Protein AF-A0A1J4VWG4-F1 (afdb_monomer_lite)

Secondary structure (DSSP, 8-state):
---------SS-SHHHHHHHHHHHHHTSS-TTS---TT-BTTTTT--HHHHHHHHHHHHHHHT----HHHHTT--BHHHHHHHHHHHHHHHHHHTT-

Structure (mmCIF, N/CA/C/O backbone):
data_AF-A0A1J4VWG4-F1
#
_entry.id   AF-A0A1J4VWG4-F1
#
loop_
_atom_site.group_PDB
_atom_site.id
_atom_site.type_symbol
_atom_site.label_atom_id
_atom_site.label_alt_id
_atom_site.label_comp_id
_atom_site.label_asym_id
_atom_site.label_entity_id
_atom_site.label_seq_id
_atom_site.pdbx_PDB_ins_code
_atom_site.Cartn_x
_atom_site.Cartn_y
_atom_site.Cartn_z
_atom_site.occupancy
_atom_site.B_iso_or_equiv
_atom_site.auth_seq_id
_atom_site.auth_comp_id
_atom_site.auth_asym_id
_atom_site.auth_atom_id
_atom_site.pdbx_PDB_model_num
ATOM 1 N N . MET A 1 1 ? -24.044 -29.567 -0.803 1.00 42.19 1 MET A N 1
ATOM 2 C CA . MET A 1 1 ? -22.598 -29.860 -0.651 1.00 42.19 1 MET A CA 1
ATOM 3 C C . MET A 1 1 ? -21.880 -28.645 -1.222 1.00 42.19 1 MET A C 1
ATOM 5 O O . MET A 1 1 ? -22.159 -28.315 -2.356 1.00 42.19 1 MET A O 1
ATOM 9 N N . THR A 1 2 ? -21.132 -27.819 -0.499 1.00 37.81 2 THR A N 1
ATOM 10 C CA . THR A 1 2 ? -20.148 -28.114 0.543 1.00 37.81 2 THR A CA 1
ATOM 11 C C . THR A 1 2 ? -19.979 -26.859 1.399 1.00 37.81 2 THR A C 1
ATOM 13 O O . THR A 1 2 ? -19.859 -25.756 0.875 1.00 37.81 2 THR A O 1
ATOM 16 N N . ALA A 1 3 ? -19.991 -27.034 2.717 1.00 47.75 3 ALA A N 1
ATOM 17 C CA . ALA A 1 3 ? -19.726 -25.981 3.681 1.00 47.75 3 ALA A CA 1
ATOM 18 C C . ALA A 1 3 ? -18.316 -25.403 3.486 1.00 47.75 3 ALA A C 1
ATOM 20 O O . ALA A 1 3 ? -17.342 -26.154 3.477 1.00 47.75 3 ALA A O 1
ATOM 21 N N . ARG A 1 4 ? -18.186 -24.075 3.434 1.00 41.12 4 ARG A N 1
ATOM 22 C CA . ARG A 1 4 ? -16.946 -23.413 3.845 1.00 41.12 4 ARG A CA 1
ATOM 23 C C . ARG A 1 4 ? -17.238 -22.568 5.067 1.00 41.12 4 ARG A C 1
ATOM 25 O O . ARG A 1 4 ? -17.767 -21.467 5.003 1.00 41.12 4 ARG A O 1
ATOM 32 N N . LYS A 1 5 ? -16.916 -23.183 6.199 1.00 54.53 5 LYS A N 1
ATOM 33 C CA . LYS A 1 5 ? -16.654 -22.520 7.464 1.00 54.53 5 LYS A CA 1
ATOM 34 C C . LYS A 1 5 ? -15.677 -21.379 7.169 1.00 54.53 5 LYS A C 1
ATOM 36 O O . LYS A 1 5 ? -14.590 -21.662 6.678 1.00 54.53 5 LYS A O 1
ATOM 41 N N . ASN A 1 6 ? -16.000 -20.146 7.527 1.00 37.72 6 ASN A N 1
ATOM 42 C CA . ASN A 1 6 ? -14.997 -19.402 8.263 1.00 37.72 6 ASN A CA 1
ATOM 43 C C . ASN A 1 6 ? -15.669 -18.487 9.272 1.00 37.72 6 ASN A C 1
ATOM 45 O O . ASN A 1 6 ? -16.513 -17.660 8.942 1.00 37.72 6 ASN A O 1
ATOM 49 N N . LYS A 1 7 ? -15.321 -18.741 10.529 1.00 44.16 7 LYS A N 1
ATOM 50 C CA . LYS A 1 7 ? -15.672 -17.916 11.668 1.00 44.16 7 LYS A CA 1
ATOM 51 C C . LYS A 1 7 ? -15.167 -16.508 11.377 1.00 44.16 7 LYS A C 1
ATOM 53 O O . LYS A 1 7 ? -14.000 -16.338 11.042 1.00 44.16 7 LYS A O 1
ATOM 58 N N . ILE A 1 8 ? -16.035 -15.529 11.570 1.00 42.16 8 ILE A N 1
ATOM 59 C CA . ILE A 1 8 ? -15.664 -14.143 11.844 1.00 42.16 8 ILE A CA 1
ATOM 60 C C . ILE A 1 8 ? -14.871 -14.103 13.163 1.00 42.16 8 ILE A C 1
ATOM 62 O O . ILE A 1 8 ? -15.398 -13.793 14.225 1.00 42.16 8 ILE A O 1
ATOM 66 N N . ALA A 1 9 ? -13.612 -14.539 13.115 1.00 37.44 9 ALA A N 1
ATOM 67 C CA . ALA A 1 9 ? -12.608 -14.127 14.082 1.00 37.44 9 ALA A CA 1
ATOM 68 C C . ALA A 1 9 ? -12.326 -12.635 13.825 1.00 37.44 9 ALA A C 1
ATOM 70 O O . ALA A 1 9 ? -12.383 -12.216 12.667 1.00 37.44 9 ALA A O 1
ATOM 71 N N . PRO A 1 10 ? -12.087 -11.819 14.863 1.00 40.81 10 PRO A N 1
ATOM 72 C CA . PRO A 1 10 ? -11.877 -10.384 14.694 1.00 40.81 10 PRO A CA 1
ATOM 73 C C . PRO A 1 10 ? -10.662 -10.160 13.792 1.00 40.81 10 PRO A C 1
ATOM 75 O O . PRO A 1 10 ? -9.557 -10.455 14.232 1.00 40.81 10 PRO A O 1
ATOM 78 N N . ALA A 1 11 ? -10.892 -9.745 12.538 1.00 46.75 11 ALA A N 1
ATOM 79 C CA . ALA A 1 11 ? -9.920 -9.274 11.538 1.00 46.75 11 ALA A CA 1
ATOM 80 C C . ALA A 1 11 ? -8.453 -9.655 11.844 1.00 46.75 11 ALA A C 1
ATOM 82 O O . ALA A 1 11 ? -7.619 -8.813 12.157 1.00 46.75 11 ALA A O 1
ATOM 83 N N . SER A 1 12 ? -8.150 -10.955 11.877 1.00 49.88 12 SER A N 1
ATOM 84 C CA . SER A 1 12 ? -6.906 -11.451 12.476 1.00 49.88 12 SER A CA 1
ATOM 85 C C . SER A 1 12 ? -5.875 -11.661 11.373 1.00 49.88 12 SER A C 1
ATOM 87 O O . SER A 1 12 ? -5.868 -12.751 10.821 1.00 49.88 12 SER A O 1
ATOM 89 N N . LEU A 1 13 ? -5.059 -10.646 11.039 1.00 51.28 13 LEU A N 1
ATOM 90 C CA . LEU A 1 13 ? -3.869 -10.650 10.140 1.00 51.28 13 LEU A CA 1
ATOM 91 C C . LEU A 1 13 ? -4.066 -11.171 8.693 1.00 51.28 13 LEU A C 1
ATOM 93 O O . LEU A 1 13 ? -3.743 -10.476 7.736 1.00 51.28 13 LEU A O 1
ATOM 97 N N . ILE A 1 14 ? -4.696 -12.332 8.523 1.00 53.91 14 ILE A N 1
ATOM 98 C CA . ILE A 1 14 ? -5.137 -12.972 7.275 1.00 53.91 14 ILE A CA 1
ATOM 99 C C . ILE A 1 14 ? -5.954 -12.014 6.390 1.00 53.91 14 ILE A C 1
ATOM 101 O O . ILE A 1 14 ? -5.929 -12.130 5.167 1.00 53.91 14 ILE A O 1
ATOM 105 N N . ASP A 1 15 ? -6.670 -11.060 6.988 1.00 68.94 15 ASP A N 1
ATOM 106 C CA . ASP A 1 15 ? -7.500 -10.101 6.255 1.00 68.94 15 ASP A CA 1
ATOM 107 C C . ASP A 1 15 ? -6.674 -8.996 5.571 1.00 68.94 15 ASP A C 1
ATOM 109 O O . ASP A 1 15 ? -7.049 -8.533 4.497 1.00 68.94 15 ASP A O 1
ATOM 113 N N . ILE A 1 16 ? -5.522 -8.611 6.138 1.00 71.62 16 ILE A N 1
ATOM 114 C CA . ILE A 1 16 ? -4.677 -7.535 5.595 1.00 71.62 16 ILE A CA 1
ATOM 115 C C . ILE A 1 16 ? -4.036 -7.994 4.293 1.00 71.62 16 ILE A C 1
ATOM 117 O O . ILE A 1 16 ? -4.200 -7.331 3.275 1.00 71.62 16 ILE A O 1
ATOM 121 N N . GLU A 1 17 ? -3.368 -9.151 4.287 1.00 75.56 17 GLU A N 1
ATOM 122 C CA . GLU A 1 17 ? -2.730 -9.676 3.074 1.00 75.56 17 GLU A CA 1
ATOM 123 C C . GLU A 1 17 ? -3.756 -9.901 1.953 1.00 75.56 17 GLU A C 1
ATOM 125 O O . GLU A 1 17 ? -3.524 -9.507 0.810 1.00 75.56 17 GLU A O 1
ATOM 130 N N . GLN A 1 18 ? -4.931 -10.451 2.282 1.00 74.38 18 GLN A N 1
ATOM 131 C CA . GLN A 1 18 ? -6.039 -10.608 1.336 1.00 74.38 18 GLN A CA 1
ATOM 132 C C . GLN A 1 18 ? -6.550 -9.269 0.794 1.00 74.38 18 GLN A C 1
ATOM 134 O O . GLN A 1 18 ? -6.762 -9.148 -0.409 1.00 74.38 18 GLN A O 1
ATOM 139 N N . LYS A 1 19 ? -6.740 -8.254 1.642 1.00 74.75 19 LYS A N 1
ATOM 140 C CA . LYS A 1 19 ? -7.210 -6.929 1.212 1.00 74.75 19 LYS A CA 1
ATOM 141 C C . LYS A 1 19 ? -6.173 -6.168 0.403 1.00 74.75 19 LYS A C 1
ATOM 143 O O . LYS A 1 19 ? -6.539 -5.481 -0.550 1.00 74.75 19 LYS A O 1
ATOM 148 N N . VAL A 1 20 ? -4.896 -6.287 0.754 1.00 76.44 20 VAL A N 1
ATOM 149 C CA . VAL A 1 20 ? -3.795 -5.728 -0.034 1.00 76.44 20 VAL A CA 1
ATOM 150 C C . VAL A 1 20 ? -3.771 -6.404 -1.404 1.00 76.44 20 VAL A C 1
ATOM 152 O O . VAL A 1 20 ? -3.742 -5.712 -2.418 1.00 76.44 20 VAL A O 1
ATOM 155 N N . HIS A 1 21 ? -3.882 -7.734 -1.453 1.00 76.38 21 HIS A N 1
ATOM 156 C CA . HIS A 1 21 ? -3.973 -8.487 -2.702 1.00 76.38 21 HIS A CA 1
ATOM 157 C C . HIS A 1 21 ? -5.198 -8.085 -3.545 1.00 76.38 21 HIS A C 1
ATOM 159 O O . HIS A 1 21 ? -5.083 -7.87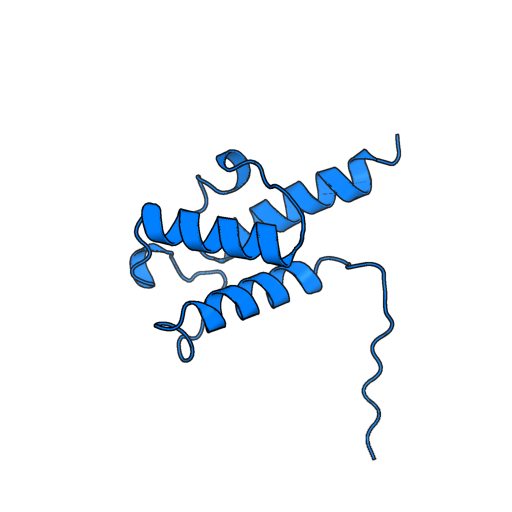2 -4.751 1.00 76.38 21 HIS A O 1
ATOM 165 N N . ASP A 1 22 ? -6.366 -7.922 -2.923 1.00 75.75 22 ASP A N 1
ATOM 166 C CA . ASP A 1 22 ? -7.594 -7.473 -3.587 1.00 75.75 22 ASP A CA 1
ATOM 167 C C . ASP A 1 22 ? -7.449 -6.045 -4.147 1.00 75.75 22 ASP A C 1
ATOM 169 O O . ASP A 1 22 ? -7.792 -5.796 -5.305 1.00 75.75 22 ASP A O 1
ATOM 173 N N . SER A 1 23 ? -6.851 -5.126 -3.385 1.00 74.44 23 SER A N 1
ATOM 174 C CA . SER A 1 23 ? -6.597 -3.741 -3.821 1.00 74.44 23 SER A CA 1
ATOM 175 C C . SER A 1 23 ? -5.582 -3.691 -4.972 1.00 74.44 23 SER A C 1
ATOM 177 O O . SER A 1 23 ? -5.788 -2.998 -5.970 1.00 74.44 23 SER A O 1
ATOM 179 N N . LEU A 1 24 ? -4.533 -4.515 -4.899 1.00 70.81 24 LEU A N 1
ATOM 180 C CA . LEU A 1 24 ? -3.562 -4.714 -5.978 1.00 70.81 24 LEU A CA 1
ATOM 181 C C . LEU A 1 24 ? -4.208 -5.262 -7.254 1.00 70.81 24 LEU A C 1
ATOM 183 O O . LEU A 1 24 ? -3.888 -4.805 -8.354 1.00 70.81 24 LEU A O 1
ATOM 187 N N . SER A 1 25 ? -5.141 -6.208 -7.121 1.00 69.56 25 SER A N 1
ATOM 188 C CA . SER A 1 25 ? -5.867 -6.770 -8.262 1.00 69.56 25 SER A CA 1
ATOM 189 C C . SER A 1 25 ? -6.736 -5.717 -8.969 1.00 69.56 25 SER A C 1
ATOM 191 O O . SER A 1 25 ? -6.822 -5.703 -10.199 1.00 69.56 25 SER A O 1
ATOM 193 N N . LYS A 1 26 ? -7.313 -4.775 -8.208 1.00 67.94 26 LYS A N 1
ATOM 194 C CA . LYS A 1 26 ? -8.169 -3.687 -8.711 1.00 67.94 26 LYS A CA 1
ATOM 195 C C . LYS A 1 26 ? -7.399 -2.587 -9.433 1.00 67.94 26 LYS A C 1
ATOM 197 O O . LYS A 1 26 ? -7.925 -2.022 -10.390 1.00 67.94 26 LYS A O 1
ATOM 202 N N . PHE A 1 27 ? -6.154 -2.320 -9.038 1.00 64.94 27 PHE A N 1
ATOM 203 C CA . PHE A 1 27 ? -5.286 -1.337 -9.707 1.00 64.94 27 PHE A CA 1
ATOM 204 C C . PHE A 1 27 ? -4.895 -1.727 -11.150 1.00 64.94 27 PHE A C 1
ATOM 206 O O . PHE A 1 27 ? -4.331 -0.924 -11.889 1.00 64.94 27 PHE A O 1
ATOM 213 N N . ASN A 1 28 ? -5.219 -2.957 -11.554 1.00 53.94 28 ASN A N 1
ATOM 214 C CA . ASN A 1 28 ? -5.252 -3.521 -12.901 1.00 53.94 28 ASN A CA 1
ATOM 215 C C . ASN A 1 28 ? -4.254 -2.972 -13.950 1.00 53.94 28 ASN A C 1
ATOM 217 O O . ASN A 1 28 ? -4.615 -2.355 -14.953 1.00 53.94 28 ASN A O 1
ATOM 221 N N . ARG A 1 29 ? -2.987 -3.354 -13.755 1.00 55.50 29 ARG A N 1
ATOM 222 C CA . ARG A 1 29 ? -2.091 -3.951 -14.774 1.00 55.50 29 ARG A CA 1
ATOM 223 C C . ARG A 1 29 ? -1.470 -5.283 -14.304 1.00 55.50 29 ARG A C 1
ATOM 225 O O . ARG A 1 29 ? -0.678 -5.876 -15.030 1.00 55.50 29 ARG A O 1
ATOM 232 N N . TRP A 1 30 ? -1.841 -5.764 -13.111 1.00 59.56 30 TRP A N 1
ATOM 233 C CA . TRP A 1 30 ? -1.208 -6.902 -12.425 1.00 59.56 30 TRP A CA 1
ATOM 234 C C . TRP A 1 30 ? -2.156 -8.055 -12.099 1.00 59.56 30 TRP A C 1
ATOM 236 O O . TRP A 1 30 ? -1.733 -9.007 -11.456 1.00 59.56 30 TRP A O 1
ATOM 246 N N . GLY A 1 31 ? -3.411 -8.023 -12.563 1.00 51.97 31 GLY A N 1
ATOM 247 C CA . GLY A 1 31 ? -4.424 -9.045 -12.252 1.00 51.97 31 GLY A CA 1
ATOM 248 C C . GLY A 1 31 ? -4.086 -10.474 -12.709 1.00 51.97 31 GLY A C 1
ATOM 249 O O . GLY A 1 31 ? -4.849 -11.393 -12.436 1.00 51.97 31 GLY A O 1
ATOM 250 N N . ASN A 1 32 ? -2.954 -10.667 -13.392 1.00 56.88 32 ASN A N 1
ATOM 251 C CA . ASN A 1 32 ? -2.433 -11.972 -13.792 1.00 56.88 32 ASN A CA 1
ATOM 252 C C . ASN A 1 32 ? -0.963 -12.198 -13.376 1.00 56.88 32 ASN A C 1
ATOM 254 O O . ASN A 1 32 ? -0.329 -13.138 -13.849 1.00 56.88 32 ASN A O 1
ATOM 258 N N . LEU A 1 33 ? -0.392 -11.321 -12.541 1.00 64.69 33 LEU A N 1
ATOM 259 C CA . LEU A 1 33 ? 0.952 -11.504 -11.997 1.00 64.69 33 LEU A CA 1
ATOM 260 C C . LEU A 1 33 ? 0.866 -12.305 -10.701 1.00 64.69 33 LEU A C 1
ATOM 262 O O . LEU A 1 33 ? 0.090 -11.987 -9.801 1.00 64.69 33 LEU A O 1
ATOM 266 N N . ILE A 1 34 ? 1.687 -13.346 -10.606 1.00 70.00 34 ILE A N 1
ATOM 267 C CA . ILE A 1 34 ? 1.872 -14.088 -9.362 1.00 70.00 34 ILE A CA 1
ATOM 268 C C . ILE A 1 34 ? 2.724 -13.202 -8.450 1.00 70.00 34 ILE A C 1
ATOM 270 O O . ILE A 1 34 ? 3.944 -13.164 -8.584 1.00 70.00 34 ILE A O 1
ATOM 274 N N . ILE A 1 35 ? 2.072 -12.455 -7.559 1.00 74.00 35 ILE A N 1
ATOM 275 C CA . ILE A 1 35 ? 2.757 -11.648 -6.548 1.00 74.00 35 ILE A CA 1
ATOM 276 C C . ILE A 1 35 ? 3.132 -12.573 -5.391 1.00 74.00 35 ILE A C 1
ATOM 278 O O . ILE A 1 35 ? 2.264 -13.138 -4.725 1.00 74.00 35 ILE A O 1
ATOM 282 N N . THR A 1 36 ? 4.430 -12.737 -5.164 1.00 80.44 36 THR A N 1
ATOM 283 C CA . THR A 1 36 ? 4.982 -13.434 -4.002 1.00 80.44 36 THR A CA 1
ATOM 284 C C . THR A 1 36 ? 5.603 -12.418 -3.049 1.00 80.44 36 THR A C 1
ATOM 286 O O . THR A 1 36 ? 5.798 -11.254 -3.395 1.00 80.44 36 THR A O 1
ATOM 289 N N . ARG A 1 37 ? 5.959 -12.844 -1.833 1.00 81.12 37 ARG A N 1
ATOM 290 C CA . ARG A 1 37 ? 6.650 -11.973 -0.863 1.00 81.12 37 ARG A CA 1
ATOM 291 C C . ARG A 1 37 ? 7.987 -11.431 -1.385 1.00 81.12 37 ARG A C 1
ATOM 293 O O . ARG A 1 37 ? 8.423 -10.378 -0.942 1.00 81.12 37 ARG A O 1
ATOM 300 N N . GLU A 1 38 ? 8.605 -12.113 -2.344 1.00 83.94 38 GLU A N 1
ATOM 301 C CA . GLU A 1 38 ? 9.882 -11.721 -2.951 1.00 83.94 38 GLU A CA 1
ATOM 302 C C . GLU A 1 38 ? 9.708 -10.728 -4.112 1.00 83.94 38 GLU A C 1
ATOM 304 O O . GLU A 1 38 ? 10.674 -10.103 -4.555 1.00 83.94 38 GLU A O 1
ATOM 309 N N . THR A 1 39 ? 8.477 -10.545 -4.602 1.00 83.94 39 THR A N 1
ATOM 310 C CA . THR A 1 39 ? 8.181 -9.634 -5.707 1.00 83.94 39 THR A CA 1
ATOM 311 C C . THR A 1 39 ? 8.504 -8.195 -5.314 1.00 83.94 39 THR A C 1
ATOM 313 O O . THR A 1 39 ? 7.909 -7.624 -4.400 1.00 83.94 39 THR A O 1
ATOM 316 N N . SER A 1 40 ? 9.456 -7.595 -6.026 1.00 83.38 40 SER A N 1
ATOM 317 C CA . SER A 1 40 ? 9.883 -6.214 -5.801 1.00 83.38 40 SER A CA 1
ATOM 318 C C . SER A 1 40 ? 8.930 -5.222 -6.463 1.00 83.38 40 SER A C 1
ATOM 320 O O . SER A 1 40 ? 8.476 -5.445 -7.582 1.00 83.38 40 SER A O 1
ATOM 322 N N . PHE A 1 41 ? 8.693 -4.068 -5.836 1.00 80.31 41 PHE A N 1
ATOM 323 C CA . PHE A 1 41 ? 7.834 -3.028 -6.424 1.00 80.31 41 PHE A CA 1
ATOM 324 C C . PHE A 1 41 ? 8.372 -2.535 -7.769 1.00 80.31 41 PHE A C 1
ATOM 326 O O . PHE A 1 41 ? 7.627 -2.355 -8.729 1.00 80.31 41 PHE A O 1
ATOM 333 N N . ARG A 1 42 ? 9.696 -2.434 -7.894 1.00 80.06 42 ARG A N 1
ATOM 334 C CA . ARG A 1 42 ? 10.340 -2.097 -9.165 1.00 80.06 42 ARG A CA 1
ATOM 335 C C . ARG A 1 42 ? 10.049 -3.116 -10.278 1.00 80.06 42 ARG A C 1
ATOM 337 O O . ARG A 1 42 ? 9.898 -2.701 -11.421 1.00 80.06 42 ARG A O 1
ATOM 344 N N . ASP A 1 43 ? 9.946 -4.405 -9.953 1.00 77.81 43 ASP A N 1
ATOM 345 C CA . ASP A 1 43 ? 9.622 -5.471 -10.919 1.00 77.81 43 ASP A CA 1
ATOM 346 C C . ASP A 1 43 ? 8.164 -5.371 -11.398 1.00 77.81 43 ASP A C 1
ATOM 348 O O . ASP A 1 43 ? 7.863 -5.541 -12.576 1.00 77.81 43 ASP A O 1
ATOM 352 N N . LEU A 1 44 ? 7.272 -4.941 -10.502 1.00 74.38 44 LEU A N 1
ATOM 353 C CA . LEU A 1 44 ? 5.880 -4.616 -10.818 1.00 74.38 44 LEU A CA 1
ATOM 354 C C . LEU A 1 44 ? 5.723 -3.314 -11.626 1.00 74.38 44 LEU A C 1
ATOM 356 O O . LEU A 1 44 ? 4.617 -2.993 -12.065 1.00 74.38 44 LEU A O 1
ATOM 360 N N . GLY A 1 45 ? 6.799 -2.547 -11.833 1.00 76.62 45 GLY A N 1
ATOM 361 C CA . GLY A 1 45 ? 6.722 -1.214 -12.433 1.00 76.62 45 GLY A CA 1
ATOM 362 C C . GLY A 1 45 ? 5.999 -0.206 -11.532 1.00 76.62 45 GLY A C 1
ATOM 363 O O . GLY A 1 45 ? 5.339 0.706 -12.028 1.00 76.62 45 GLY A O 1
ATOM 364 N N . LEU A 1 46 ? 6.077 -0.395 -10.211 1.00 76.50 46 LEU A N 1
ATOM 365 C CA . LEU A 1 46 ? 5.581 0.553 -9.219 1.00 76.50 46 LEU A CA 1
ATOM 366 C C . LEU A 1 46 ? 6.579 1.695 -9.037 1.00 76.50 46 LEU A C 1
ATOM 368 O O . LEU A 1 46 ? 7.610 1.54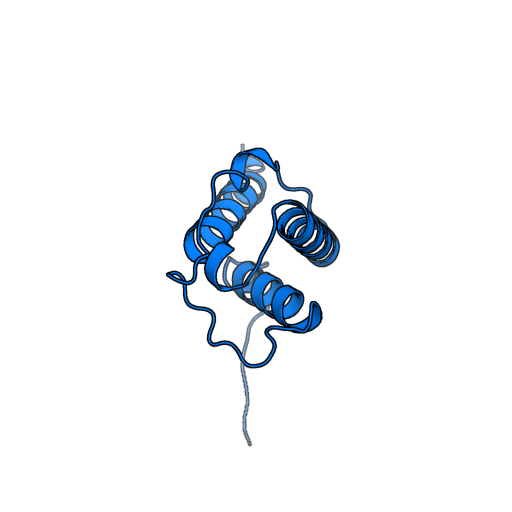9 -8.380 1.00 76.50 46 LEU A O 1
ATOM 372 N N . ASP A 1 47 ? 6.238 2.853 -9.589 1.00 80.31 47 ASP A N 1
ATOM 373 C CA . ASP A 1 47 ? 6.872 4.119 -9.233 1.00 80.31 47 ASP A CA 1
ATOM 374 C C . ASP A 1 47 ? 6.399 4.608 -7.855 1.00 80.31 47 ASP A C 1
ATOM 376 O O . ASP A 1 47 ? 5.299 4.276 -7.409 1.00 80.31 47 ASP A O 1
ATOM 380 N N . SER A 1 48 ? 7.190 5.459 -7.193 1.00 79.25 48 SER A N 1
ATOM 381 C CA . SER A 1 48 ? 6.893 5.980 -5.845 1.00 79.25 48 SER A CA 1
ATOM 382 C C . SER A 1 48 ? 5.501 6.620 -5.728 1.00 79.25 48 SER A C 1
ATOM 384 O O . SER A 1 48 ? 4.858 6.510 -4.687 1.00 79.25 48 SER A O 1
ATOM 386 N N . LEU A 1 49 ? 5.005 7.241 -6.807 1.00 82.38 49 LEU A N 1
ATOM 387 C CA . LEU A 1 49 ? 3.650 7.795 -6.870 1.00 82.38 49 LEU A CA 1
ATOM 388 C C . LEU A 1 49 ? 2.580 6.694 -6.900 1.00 82.38 49 LEU A C 1
ATOM 390 O O . LEU A 1 49 ? 1.627 6.751 -6.133 1.00 82.38 49 LEU A O 1
ATOM 394 N N . LYS A 1 50 ? 2.757 5.669 -7.743 1.00 80.19 50 LYS A N 1
ATOM 395 C CA . LYS A 1 50 ? 1.827 4.533 -7.842 1.00 80.19 50 LYS A CA 1
ATOM 396 C C . LYS A 1 50 ? 1.794 3.718 -6.554 1.00 80.19 50 LYS A C 1
ATOM 398 O O . LYS A 1 50 ? 0.736 3.238 -6.162 1.00 80.19 50 LYS A O 1
ATOM 403 N N . PHE A 1 51 ? 2.941 3.601 -5.890 1.00 80.56 51 PHE A N 1
ATOM 404 C CA . PHE A 1 51 ? 3.047 2.979 -4.578 1.00 80.56 51 PHE A CA 1
ATOM 405 C C . PHE A 1 51 ? 2.230 3.751 -3.535 1.00 80.56 51 PHE A C 1
ATOM 407 O O . PHE A 1 51 ? 1.418 3.144 -2.845 1.00 80.56 51 PHE A O 1
ATOM 414 N N . MET A 1 52 ? 2.356 5.084 -3.476 1.00 82.50 52 MET A N 1
ATOM 415 C CA . MET A 1 52 ? 1.501 5.908 -2.609 1.00 82.50 52 MET A CA 1
ATOM 416 C C . MET A 1 52 ? 0.010 5.762 -2.933 1.00 82.50 52 MET A C 1
ATOM 418 O O . MET A 1 52 ? -0.788 5.607 -2.015 1.00 82.50 52 MET A O 1
ATOM 422 N N . GLU A 1 53 ? -0.377 5.801 -4.213 1.00 83.75 53 GLU A N 1
ATOM 423 C CA . GLU A 1 53 ? -1.783 5.643 -4.619 1.00 83.75 53 GLU A CA 1
ATOM 424 C C . GLU A 1 53 ? -2.361 4.298 -4.152 1.00 83.75 53 GLU A C 1
ATOM 426 O O . GLU A 1 53 ? -3.479 4.243 -3.644 1.00 83.75 53 GLU A O 1
ATOM 431 N N . MET A 1 54 ? -1.582 3.223 -4.288 1.00 80.19 54 MET A N 1
ATOM 432 C CA . MET A 1 54 ? -1.947 1.883 -3.833 1.00 80.19 54 MET A CA 1
ATOM 433 C C . MET A 1 54 ? -2.110 1.827 -2.311 1.00 80.19 54 MET A C 1
ATOM 435 O O . MET A 1 54 ? -3.111 1.312 -1.819 1.00 80.19 54 MET A O 1
ATOM 439 N N . VAL A 1 55 ? -1.141 2.361 -1.566 1.00 81.50 55 VAL A N 1
ATOM 440 C CA . VAL A 1 55 ? -1.190 2.432 -0.099 1.00 81.50 55 VAL A CA 1
ATOM 441 C C . VAL A 1 55 ? -2.435 3.183 0.364 1.00 81.50 55 VAL A C 1
ATOM 443 O O . VAL A 1 55 ? -3.157 2.687 1.222 1.00 81.50 55 VAL A O 1
ATOM 446 N N . PHE A 1 56 ? -2.729 4.326 -0.253 1.00 83.19 56 PHE A N 1
ATOM 447 C CA . PHE A 1 56 ? -3.889 5.140 0.096 1.00 83.19 56 PHE A CA 1
ATOM 448 C C . PHE A 1 56 ? -5.219 4.416 -0.168 1.00 83.19 56 PHE A C 1
ATOM 450 O O . PHE A 1 56 ? -6.171 4.538 0.606 1.00 83.19 56 PHE A O 1
ATOM 457 N N . ASP A 1 57 ? -5.307 3.634 -1.247 1.00 82.12 57 ASP A N 1
ATOM 458 C CA . ASP A 1 57 ? -6.491 2.816 -1.532 1.00 82.12 57 ASP A CA 1
ATOM 459 C C . ASP A 1 57 ? -6.661 1.680 -0.512 1.00 82.12 57 ASP A C 1
ATOM 461 O O . ASP A 1 57 ? -7.768 1.440 -0.027 1.00 82.12 57 ASP A O 1
ATOM 465 N N . ILE A 1 58 ? -5.556 1.046 -0.108 1.00 79.06 58 ILE A N 1
ATOM 466 C CA . ILE A 1 58 ? -5.526 0.019 0.941 1.00 79.06 58 ILE A CA 1
ATOM 467 C C . ILE A 1 58 ? -5.980 0.605 2.284 1.00 79.06 58 ILE A C 1
ATOM 469 O O . ILE A 1 58 ? -6.866 0.038 2.923 1.00 79.06 58 ILE A O 1
ATOM 473 N N . GLU A 1 59 ? -5.432 1.755 2.686 1.00 82.06 59 GLU A N 1
ATOM 474 C CA . GLU A 1 59 ? -5.845 2.515 3.874 1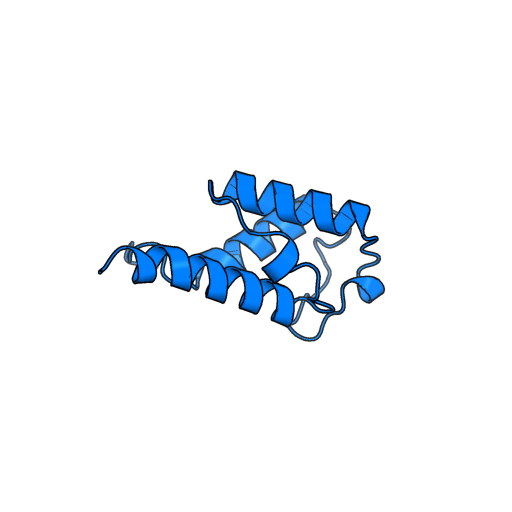.00 82.06 59 GLU A CA 1
ATOM 475 C C . GLU A 1 59 ? -7.351 2.785 3.861 1.00 82.06 59 GLU A C 1
ATOM 477 O O . GLU A 1 59 ? -8.068 2.466 4.812 1.00 82.06 59 GLU A O 1
ATOM 482 N N . LYS A 1 60 ? -7.866 3.290 2.736 1.00 82.38 60 LYS A N 1
ATOM 483 C CA . LYS A 1 60 ? -9.291 3.574 2.550 1.00 82.38 60 LYS A CA 1
ATOM 484 C C . LYS A 1 60 ? -10.159 2.310 2.586 1.00 82.38 60 LYS A C 1
ATOM 486 O O . LYS A 1 60 ? -11.260 2.345 3.131 1.00 82.38 60 LYS A O 1
ATOM 491 N N . SER A 1 61 ? -9.677 1.202 2.026 1.00 75.69 61 SER A N 1
ATOM 492 C CA . SER A 1 61 ? -10.353 -0.105 2.000 1.00 75.69 61 SER A CA 1
ATOM 493 C C . SER A 1 61 ? -10.377 -0.787 3.375 1.00 75.69 61 SER A C 1
ATOM 495 O O . SER A 1 61 ? -11.314 -1.517 3.723 1.00 75.69 61 SER A O 1
ATOM 497 N N . LEU A 1 62 ? -9.345 -0.549 4.183 1.00 73.88 62 LEU A N 1
ATOM 498 C CA . LEU A 1 62 ? -9.238 -1.022 5.560 1.00 73.88 62 LEU A CA 1
ATOM 499 C C . LEU A 1 62 ? -9.902 -0.067 6.564 1.00 73.88 62 LEU A C 1
ATOM 501 O O . LEU A 1 62 ? -10.249 -0.497 7.661 1.00 73.88 62 LEU A O 1
ATOM 505 N N . GLY A 1 63 ? -10.121 1.195 6.190 1.00 75.50 63 GLY A N 1
ATOM 506 C CA . GLY A 1 63 ? -10.647 2.228 7.081 1.00 75.50 63 GLY A CA 1
ATOM 507 C C . GLY A 1 63 ? -9.653 2.640 8.168 1.00 75.50 63 GLY A C 1
ATOM 508 O O . GLY A 1 63 ? -10.067 3.043 9.252 1.00 75.50 63 GLY A O 1
ATOM 509 N N . ILE A 1 64 ? -8.355 2.507 7.898 1.00 76.00 64 ILE A N 1
ATOM 510 C CA . ILE A 1 64 ? -7.263 2.804 8.832 1.00 76.00 64 ILE A CA 1
ATOM 511 C C . ILE A 1 64 ? -6.245 3.717 8.161 1.00 76.00 64 ILE A C 1
ATOM 513 O O . ILE A 1 64 ? -6.173 3.767 6.937 1.00 76.00 64 ILE A O 1
ATOM 517 N N . SER A 1 65 ? -5.472 4.439 8.969 1.00 77.50 65 SER A N 1
ATOM 518 C CA . SER A 1 65 ? -4.382 5.278 8.479 1.00 77.50 65 SER A CA 1
ATOM 519 C C . SER A 1 65 ? -3.063 4.720 8.981 1.00 77.50 65 SER A C 1
ATOM 521 O O . SER A 1 65 ? -2.866 4.578 10.188 1.00 77.50 65 SER A O 1
ATOM 523 N N . PHE A 1 66 ? -2.193 4.383 8.043 1.00 73.75 66 PHE A N 1
ATOM 524 C CA . PHE A 1 66 ? -0.867 3.861 8.294 1.00 73.75 66 PHE A CA 1
ATOM 525 C C . PHE A 1 66 ? 0.159 4.994 8.198 1.00 73.75 66 PHE A C 1
ATOM 527 O O . PHE A 1 66 ? 0.039 5.928 7.402 1.00 73.75 66 PHE A O 1
ATOM 534 N N . SER A 1 67 ? 1.200 4.933 9.019 1.00 76.94 67 SER A N 1
ATOM 535 C CA . SER A 1 67 ? 2.326 5.839 8.906 1.00 76.94 67 SER A CA 1
ATOM 536 C C . SER A 1 67 ? 3.118 5.462 7.666 1.00 76.94 67 SER A C 1
ATOM 538 O O . SER A 1 67 ? 3.753 4.409 7.608 1.00 76.94 67 SER A O 1
ATOM 540 N N . TYR A 1 68 ? 3.154 6.362 6.682 1.00 73.88 68 TYR A N 1
ATOM 541 C CA . TYR A 1 68 ? 3.957 6.165 5.475 1.00 73.88 68 TYR A CA 1
ATOM 542 C C . TYR A 1 68 ? 5.406 5.776 5.810 1.00 73.88 68 TYR A C 1
ATOM 544 O O . TYR A 1 68 ? 5.987 4.951 5.122 1.00 73.88 68 TYR A O 1
ATOM 552 N N . GLY A 1 69 ? 5.978 6.271 6.915 1.00 75.25 69 GLY A N 1
ATOM 553 C CA . GLY A 1 69 ? 7.330 5.900 7.348 1.00 75.25 69 GLY A CA 1
ATOM 554 C C . GLY A 1 69 ? 7.526 4.408 7.661 1.00 75.25 69 GLY A C 1
ATOM 555 O O . GLY A 1 69 ? 8.638 3.906 7.489 1.00 75.25 69 GLY A O 1
ATOM 556 N N . ALA A 1 70 ? 6.473 3.695 8.075 1.00 73.44 70 ALA A N 1
ATOM 557 C CA . ALA A 1 70 ? 6.529 2.266 8.383 1.00 73.44 70 ALA A CA 1
ATOM 558 C C . ALA A 1 70 ? 6.688 1.398 7.123 1.00 73.44 70 ALA A C 1
ATOM 560 O O . ALA A 1 70 ? 7.343 0.362 7.175 1.00 73.44 70 ALA A O 1
ATOM 561 N N . ILE A 1 71 ? 6.142 1.855 5.993 1.00 78.38 71 ILE A N 1
ATOM 562 C CA . ILE A 1 71 ? 6.084 1.115 4.720 1.00 78.38 71 ILE A CA 1
ATOM 563 C C . ILE A 1 71 ? 6.890 1.769 3.585 1.00 78.38 71 ILE A C 1
ATOM 565 O O . ILE A 1 71 ? 7.127 1.154 2.553 1.00 78.38 71 ILE A O 1
ATOM 569 N N . ALA A 1 72 ? 7.360 3.008 3.754 1.00 77.44 72 ALA A N 1
ATOM 570 C CA . ALA A 1 72 ? 8.150 3.731 2.751 1.00 77.44 72 ALA A CA 1
ATOM 571 C C . ALA A 1 72 ? 9.511 3.082 2.477 1.00 77.44 72 ALA A C 1
ATOM 573 O O . ALA A 1 72 ? 10.094 3.292 1.415 1.00 77.44 72 ALA A O 1
ATOM 574 N N . ASN A 1 73 ? 10.025 2.315 3.441 1.00 78.81 73 ASN A N 1
ATOM 575 C CA . ASN A 1 73 ? 11.270 1.567 3.295 1.00 78.81 73 ASN A CA 1
ATOM 576 C C . ASN A 1 73 ? 11.054 0.184 2.657 1.00 78.81 73 ASN A C 1
ATOM 578 O O . ASN A 1 73 ? 12.025 -0.481 2.294 1.00 78.81 73 ASN A O 1
ATOM 582 N N . SER A 1 74 ? 9.802 -0.252 2.490 1.00 84.62 74 SER A N 1
ATOM 583 C CA . SER A 1 74 ? 9.481 -1.554 1.915 1.00 84.62 74 SER A CA 1
ATOM 584 C C . SER A 1 74 ? 9.901 -1.594 0.445 1.00 84.62 74 SER A C 1
ATOM 586 O O . SER A 1 74 ? 9.500 -0.763 -0.368 1.00 84.62 74 SER A O 1
ATOM 588 N N . THR A 1 75 ? 10.723 -2.579 0.083 1.00 83.00 75 THR A N 1
ATOM 589 C CA . THR A 1 75 ? 11.253 -2.726 -1.290 1.00 83.00 75 THR A CA 1
ATOM 590 C C . THR A 1 75 ? 10.525 -3.810 -2.093 1.00 83.00 75 THR A C 1
ATOM 592 O O . THR A 1 75 ? 10.513 -3.793 -3.328 1.00 83.00 75 THR A O 1
ATOM 595 N N . ASN A 1 76 ? 9.903 -4.750 -1.385 1.00 87.00 76 ASN A N 1
ATOM 596 C CA . ASN A 1 76 ? 9.164 -5.878 -1.931 1.00 87.00 76 ASN A CA 1
ATOM 597 C C . ASN A 1 76 ? 7.817 -6.043 -1.219 1.00 87.00 76 ASN A C 1
ATOM 599 O O . ASN A 1 76 ? 7.572 -5.456 -0.164 1.00 87.00 76 ASN A O 1
ATOM 603 N N . TYR A 1 77 ? 6.951 -6.855 -1.818 1.00 84.25 77 TYR A N 1
ATOM 604 C CA . TYR A 1 77 ? 5.606 -7.117 -1.323 1.00 84.25 77 TYR A CA 1
ATOM 605 C C . TYR A 1 77 ? 5.597 -7.660 0.112 1.00 84.25 77 TYR A C 1
ATOM 607 O O . TYR A 1 77 ? 4.780 -7.227 0.920 1.00 84.25 77 TYR A O 1
ATOM 615 N N . GLY A 1 78 ? 6.526 -8.557 0.457 1.00 84.56 78 GLY A N 1
ATOM 616 C CA . GLY A 1 78 ? 6.625 -9.126 1.799 1.00 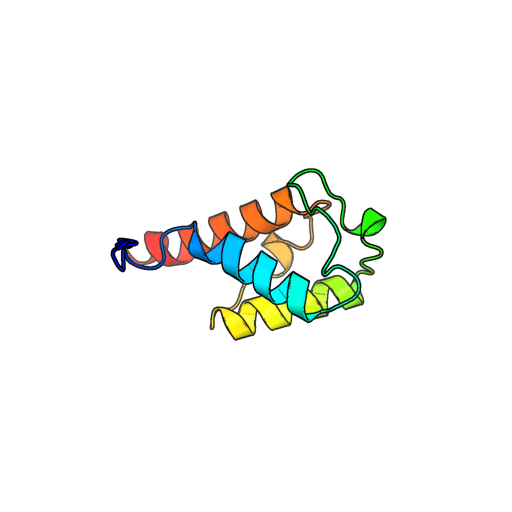84.56 78 GLY A CA 1
ATOM 617 C C . GLY A 1 78 ? 6.881 -8.077 2.880 1.00 84.56 78 GLY A C 1
ATOM 618 O O . GLY A 1 78 ? 6.222 -8.115 3.912 1.00 84.56 78 GLY A O 1
ATOM 619 N N . GLU A 1 79 ? 7.781 -7.127 2.622 1.00 87.06 79 GLU A N 1
ATOM 620 C CA . GLU A 1 79 ? 8.106 -6.019 3.533 1.00 87.06 79 GLU A CA 1
ATOM 621 C C . GLU A 1 79 ? 6.936 -5.042 3.707 1.00 87.06 79 GLU A C 1
ATOM 623 O O . GLU A 1 79 ? 6.797 -4.408 4.749 1.00 87.06 79 GLU A O 1
ATOM 628 N N . LEU A 1 80 ? 6.098 -4.876 2.682 1.00 84.50 80 LEU A N 1
ATOM 629 C CA . LEU A 1 80 ? 4.898 -4.043 2.780 1.00 84.50 80 LEU A CA 1
ATOM 630 C C . LEU A 1 80 ? 3.842 -4.706 3.660 1.00 84.50 80 LEU A C 1
ATOM 632 O O . LEU A 1 80 ? 3.271 -4.042 4.521 1.00 84.50 80 LEU A O 1
ATOM 636 N N . ILE A 1 81 ? 3.602 -6.006 3.461 1.00 82.81 81 ILE A N 1
ATOM 637 C CA . ILE A 1 81 ? 2.696 -6.772 4.320 1.00 82.81 81 ILE A CA 1
ATOM 638 C C . ILE A 1 81 ? 3.201 -6.758 5.760 1.00 82.81 81 ILE A C 1
ATOM 640 O O . ILE A 1 81 ? 2.426 -6.422 6.646 1.00 82.81 81 ILE A O 1
ATOM 644 N N . ASP A 1 82 ? 4.493 -7.005 5.989 1.00 84.44 82 ASP A N 1
ATOM 645 C CA . ASP A 1 82 ? 5.081 -6.980 7.334 1.00 84.44 82 ASP A CA 1
ATOM 646 C C . ASP A 1 82 ? 4.910 -5.606 8.006 1.00 84.44 82 ASP A C 1
ATOM 648 O O . ASP A 1 82 ? 4.498 -5.519 9.162 1.00 84.44 82 ASP A O 1
ATOM 652 N N . GLY A 1 83 ? 5.118 -4.516 7.257 1.00 82.88 83 GLY A N 1
ATOM 653 C CA . GLY A 1 83 ? 4.871 -3.155 7.734 1.00 82.88 83 GLY A CA 1
ATOM 654 C C . GLY A 1 83 ? 3.411 -2.914 8.131 1.00 82.88 83 GLY A C 1
ATOM 655 O O . GLY A 1 83 ? 3.148 -2.387 9.215 1.00 82.88 83 GLY A O 1
ATOM 656 N N . PHE A 1 84 ? 2.458 -3.354 7.303 1.00 79.69 84 PHE A N 1
ATOM 657 C CA . PHE A 1 84 ? 1.032 -3.262 7.620 1.00 79.69 84 PHE A CA 1
ATOM 658 C C . PHE A 1 84 ? 0.637 -4.137 8.814 1.00 79.69 84 PHE A C 1
ATOM 660 O O . PHE A 1 84 ? -0.088 -3.675 9.692 1.00 79.69 84 PHE A O 1
ATOM 667 N N . GLU A 1 85 ? 1.112 -5.381 8.880 1.00 79.50 85 GL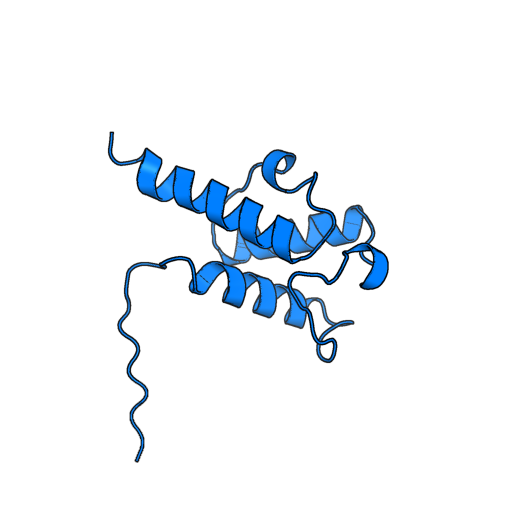U A N 1
ATOM 668 C CA . GLU A 1 85 ? 0.857 -6.303 9.991 1.00 79.50 85 GLU A CA 1
ATOM 669 C C . GLU A 1 85 ? 1.420 -5.755 11.302 1.00 79.50 85 GLU A C 1
ATOM 671 O O . GLU A 1 85 ? 0.748 -5.797 12.335 1.00 79.50 85 GLU A O 1
ATOM 676 N N . LYS A 1 86 ? 2.626 -5.185 11.262 1.00 79.56 86 LYS A N 1
ATOM 677 C CA . LYS A 1 86 ? 3.265 -4.551 12.411 1.00 79.56 86 LYS A CA 1
ATOM 678 C C . LYS A 1 86 ? 2.468 -3.353 12.897 1.00 79.56 86 LYS A C 1
ATOM 680 O O . LYS A 1 86 ? 2.201 -3.253 14.090 1.00 79.56 86 LYS A O 1
ATOM 685 N N . GLU A 1 87 ? 2.076 -2.448 12.008 1.00 77.12 87 GLU A N 1
ATOM 686 C CA . GLU A 1 87 ? 1.352 -1.241 12.406 1.00 77.12 87 GLU A CA 1
ATOM 687 C C . GLU A 1 87 ? -0.083 -1.543 12.853 1.00 77.12 87 GLU A C 1
ATOM 689 O O . GLU A 1 87 ? -0.538 -1.021 13.871 1.00 77.12 87 GLU A O 1
ATOM 694 N N . TYR A 1 88 ? -0.762 -2.473 12.180 1.00 75.94 88 TYR A N 1
ATOM 695 C CA . TYR A 1 88 ? -2.068 -2.962 12.613 1.00 75.94 88 TYR A CA 1
ATOM 696 C C . TYR A 1 88 ? -1.980 -3.696 13.954 1.00 75.94 88 TYR A C 1
ATOM 698 O O . TYR A 1 88 ? -2.797 -3.471 14.845 1.00 75.94 88 TYR A O 1
ATOM 706 N N . GLY A 1 89 ? -0.952 -4.527 14.142 1.00 70.44 89 GLY A N 1
ATOM 707 C CA . GLY A 1 89 ? -0.649 -5.171 15.415 1.00 70.44 89 GLY A CA 1
ATOM 708 C C . GLY A 1 89 ? -0.417 -4.148 16.525 1.00 70.44 89 GLY A C 1
ATOM 709 O O . GLY A 1 89 ? -0.985 -4.279 17.606 1.00 70.44 89 GLY A O 1
ATOM 710 N N . LEU A 1 90 ? 0.335 -3.080 16.257 1.00 68.44 90 LEU A N 1
ATOM 711 C CA . LEU A 1 90 ? 0.536 -1.990 17.212 1.00 68.44 90 LEU A CA 1
ATOM 712 C C . LEU A 1 90 ? -0.771 -1.256 17.549 1.00 68.44 90 LEU A C 1
ATOM 714 O O . LEU A 1 90 ? -0.971 -0.922 18.711 1.00 68.44 90 LEU A O 1
ATOM 718 N N . MET A 1 91 ? -1.686 -1.047 16.597 1.00 65.12 91 MET A N 1
ATOM 719 C CA . MET A 1 91 ? -2.997 -0.438 16.886 1.00 65.12 91 MET A CA 1
ATOM 720 C C . MET A 1 91 ? -3.909 -1.357 17.713 1.00 65.12 91 MET A C 1
ATOM 722 O O . MET A 1 91 ? -4.526 -0.914 18.686 1.00 65.12 91 MET A O 1
ATOM 726 N N . VAL A 1 92 ? -3.992 -2.638 17.341 1.00 64.88 92 VAL A N 1
ATOM 727 C CA . VAL A 1 92 ? -4.872 -3.621 17.991 1.00 64.88 92 VAL A CA 1
ATOM 728 C C . VAL A 1 92 ? -4.378 -3.967 19.395 1.00 64.88 92 VAL A C 1
ATOM 730 O O . VAL A 1 92 ? -5.168 -3.974 20.337 1.00 64.88 92 VAL A O 1
ATOM 733 N N . PHE A 1 93 ? -3.079 -4.225 19.560 1.00 57.09 93 PHE A N 1
ATOM 734 C CA . PHE A 1 93 ? -2.497 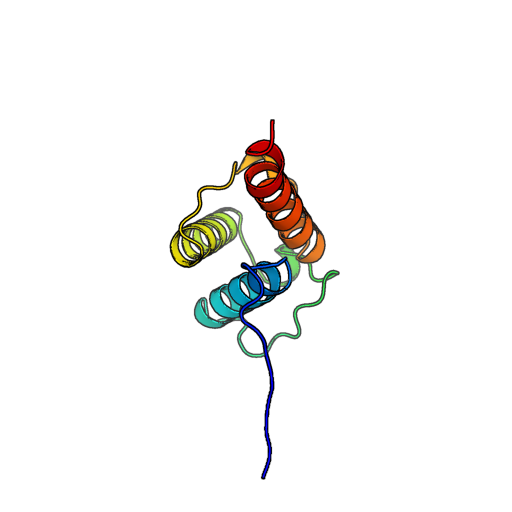-4.605 20.850 1.00 57.09 93 PHE A CA 1
ATOM 735 C C . PHE A 1 93 ? -2.072 -3.400 21.700 1.00 57.09 93 PHE A C 1
ATOM 737 O O . PHE A 1 93 ? -2.045 -3.507 22.923 1.00 57.09 93 PHE A O 1
ATOM 744 N N . GLY A 1 94 ? -1.793 -2.239 21.100 1.00 54.62 94 GLY A N 1
ATOM 745 C CA . GLY A 1 94 ? -1.470 -1.008 21.832 1.00 54.62 94 GLY A CA 1
ATOM 746 C C . GLY A 1 94 ? -2.657 -0.388 22.572 1.00 54.62 94 GLY A C 1
ATOM 747 O O . GLY A 1 94 ? -2.452 0.387 23.498 1.00 54.62 94 GLY A O 1
ATOM 748 N N . SER A 1 95 ? -3.891 -0.769 22.223 1.00 49.00 95 SER A N 1
ATOM 749 C CA . SER A 1 95 ? -5.113 -0.329 22.916 1.00 49.00 95 SER A CA 1
ATOM 750 C C . SER A 1 95 ? -5.440 -1.145 24.183 1.00 49.00 95 SER A C 1
ATOM 752 O O . SER A 1 95 ? -6.476 -0.917 24.802 1.00 49.00 95 SER A O 1
ATOM 754 N N . MET A 1 96 ? -4.605 -2.126 24.556 1.00 47.50 96 MET A N 1
ATOM 755 C CA . MET A 1 96 ? -4.810 -3.016 25.714 1.00 47.50 96 MET A CA 1
ATOM 756 C C . MET A 1 96 ? -4.024 -2.619 26.981 1.00 47.50 96 MET A C 1
ATOM 758 O O . MET A 1 96 ? -3.974 -3.407 27.926 1.00 47.50 96 MET A O 1
ATOM 762 N N . ASN A 1 97 ? -3.441 -1.420 27.034 1.00 40.31 97 ASN A N 1
ATOM 763 C CA . ASN A 1 97 ? -2.774 -0.878 28.227 1.00 40.31 97 ASN A CA 1
ATOM 764 C C . ASN A 1 97 ? -3.443 0.417 28.699 1.00 40.31 97 ASN A C 1
ATOM 766 O O . ASN A 1 97 ? -3.217 0.783 29.874 1.00 40.31 97 ASN A O 1
#

Radius of gyration: 14.47 Å; chains: 1; bounding box: 34×38×43 Å

Foldseek 3Di:
DDDDDDDPDPCQLVNLLVLLVVLVCVVPPCVPPPADQAAFCVNVVNDPVNVVVSVVVSCVSVVHDADCVLQVPPGGPNSNSVSVNVRVCCVVVVVVD

pLDDT: mean 70.25, std 13.98, range [37.44, 87.06]

Sequence (97 aa):
MTARKNKIAPASLIDIEQKVHDSLSKFNRWGNLIITRETSFRDLGLDSLKFMEMVFDIEKSLGISFSYGAIANSTNYGELIDGFEKEYGLMVFGSMN